Protein AF-A0A6N2EHU9-F1 (afdb_monomer)

pLDDT: mean 79.48, std 19.76, range [42.19, 98.38]

Nearest PDB structures (foldseek):
  3tbn-assembly1_A  TM=8.267E-01  e=4.823E-06  Paramagnetospirillum magneticum AMB-1
  6avj-assembly3_C  TM=7.705E-01  e=1.664E-04  Homo sapiens
  7nuo-assembly1_1  TM=2.759E-01  e=9.369E+00  rhinovirus B14

Solvent-accessible surface area (backbone atoms only — not comparable to full-atom values): 7982 Å² total; per-residue (Å²): 130,84,77,80,74,77,81,75,90,63,60,45,81,44,80,40,67,50,44,77,45,50,28,35,53,63,86,58,36,91,66,61,64,34,52,78,62,62,34,72,94,68,89,49,64,71,43,78,47,79,37,94,51,66,47,69,45,46,32,44,71,74,81,60,33,93,56,61,42,33,53,69,64,47,67,57,78,72,64,80,79,63,89,87,62,81,76,92,76,83,80,81,72,96,77,78,84,75,80,82,79,83,85,81,90,77,82,81,85,83,81,82,76,86,79,133

Sequence (116 aa):
MADPTPPTPGPEPLPLPAGVHQLCSCGRSHQGWFCDGAHLGTGRISYGVRLSEATTVLMCRCGRSRRYPLCDGSHEASARRPWWRPWGFAVLPALLSPARPAGSGHPPPQRQSPGR

Mean predicted aligned error: 14.88 Å

Radius of gyration: 25.75 Å; Cα contacts (8 Å, |Δi|>4): 133; chains: 1; bounding box: 46×64×68 Å

Secondary structure (DSSP, 8-state):
----PPPPSSPEEEEE-SEEEEE-SSS--SSTTB--STTTTTT---EEEEESS-EEEEE-SSS--TTTTB--STTTTTS---TT--S------S------------PPPP-PPPP-

Structure (mmCIF, N/CA/C/O backbone):
data_AF-A0A6N2EHU9-F1
#
_entry.id   AF-A0A6N2EHU9-F1
#
loop_
_atom_site.group_PDB
_atom_site.id
_atom_site.type_symbol
_atom_site.label_atom_id
_atom_site.label_alt_id
_atom_site.label_comp_id
_atom_site.label_asym_id
_atom_site.label_entity_id
_atom_site.label_seq_id
_atom_site.pdbx_PDB_ins_code
_atom_site.Cartn_x
_atom_site.Cartn_y
_atom_site.Cartn_z
_atom_site.occupancy
_atom_site.B_iso_or_equiv
_atom_site.auth_seq_id
_atom_site.auth_comp_id
_atom_site.auth_asym_id
_atom_site.auth_atom_id
_atom_site.pdbx_PDB_model_num
ATOM 1 N N . MET A 1 1 ? -2.569 30.156 -5.700 1.00 51.81 1 MET A N 1
ATOM 2 C CA . MET A 1 1 ? -2.156 28.738 -5.714 1.00 51.81 1 MET A CA 1
ATOM 3 C C . MET A 1 1 ? -1.815 28.401 -4.276 1.00 51.81 1 MET A C 1
ATOM 5 O O . MET A 1 1 ? -0.988 29.107 -3.718 1.00 51.81 1 MET A O 1
ATOM 9 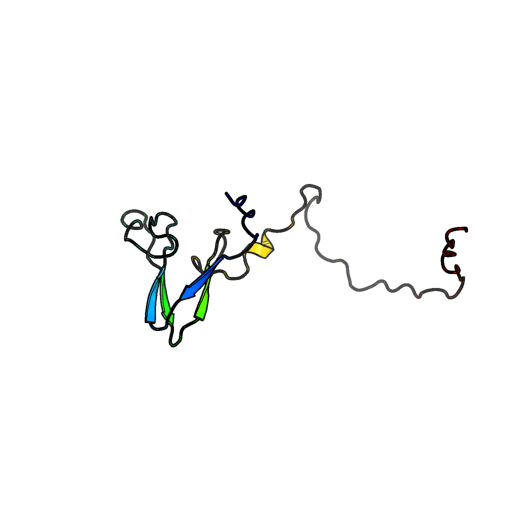N N . ALA A 1 2 ? -2.545 27.489 -3.631 1.00 51.97 2 ALA A N 1
ATOM 10 C CA . ALA A 1 2 ? -2.232 27.118 -2.252 1.00 51.97 2 ALA A CA 1
ATOM 11 C C . ALA A 1 2 ? -0.843 26.469 -2.219 1.00 51.97 2 ALA A C 1
ATOM 13 O O . ALA A 1 2 ? -0.534 25.651 -3.087 1.00 51.97 2 ALA A O 1
ATOM 14 N N . ASP A 1 3 ? -0.016 26.875 -1.261 1.00 57.69 3 ASP A N 1
ATOM 15 C CA . ASP A 1 3 ? 1.285 26.257 -1.018 1.00 57.69 3 ASP A CA 1
ATOM 16 C C . ASP A 1 3 ? 1.076 24.758 -0.721 1.00 57.69 3 ASP A C 1
ATOM 18 O O . ASP A 1 3 ? 0.136 24.418 0.015 1.00 57.69 3 ASP A O 1
ATOM 22 N N . PRO A 1 4 ? 1.857 23.837 -1.318 1.00 76.00 4 PRO A N 1
ATOM 23 C CA . PRO A 1 4 ? 1.689 22.420 -1.049 1.00 76.00 4 PRO A CA 1
ATOM 24 C C . PRO A 1 4 ? 2.009 22.169 0.423 1.00 76.00 4 PRO A C 1
ATOM 26 O O . PRO A 1 4 ? 3.157 22.246 0.852 1.00 76.00 4 PRO A O 1
ATOM 29 N N 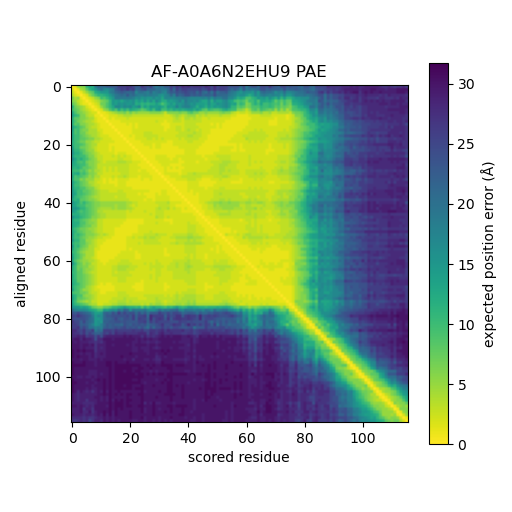. THR A 1 5 ? 0.977 21.847 1.204 1.00 62.47 5 THR A N 1
ATOM 30 C CA . THR A 1 5 ? 1.152 21.433 2.598 1.00 62.47 5 THR A CA 1
ATOM 31 C C . THR A 1 5 ? 2.192 20.308 2.644 1.00 62.47 5 THR A C 1
ATOM 33 O O . THR A 1 5 ? 2.055 19.338 1.888 1.00 62.47 5 THR A O 1
ATOM 36 N N . PRO A 1 6 ? 3.239 20.415 3.485 1.00 71.44 6 PRO A N 1
ATOM 37 C CA . PRO A 1 6 ? 4.269 19.392 3.552 1.00 71.44 6 PRO A CA 1
ATOM 38 C C . PRO A 1 6 ? 3.625 18.042 3.888 1.00 71.44 6 PRO A C 1
ATOM 40 O O . PRO A 1 6 ? 2.716 17.985 4.724 1.00 71.44 6 PRO A O 1
ATOM 43 N N . PRO A 1 7 ? 4.065 16.944 3.253 1.00 69.31 7 PRO A N 1
ATOM 44 C CA . PRO A 1 7 ? 3.445 15.646 3.455 1.00 69.31 7 PRO A CA 1
ATOM 45 C C . PRO A 1 7 ? 3.511 15.250 4.931 1.00 69.31 7 PRO A C 1
ATOM 47 O O . PRO A 1 7 ? 4.594 15.195 5.515 1.00 69.31 7 PRO A O 1
A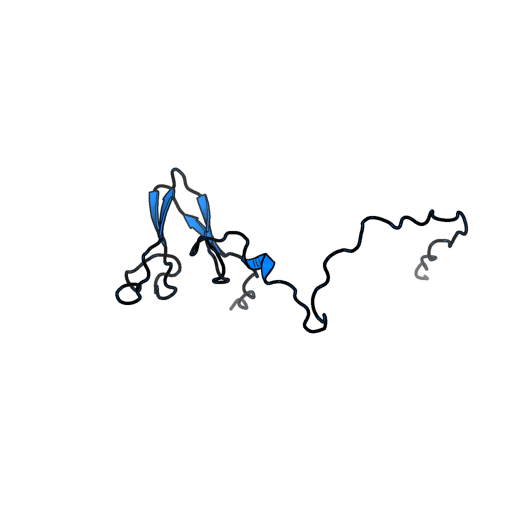TOM 50 N N . THR A 1 8 ? 2.362 14.922 5.525 1.00 70.69 8 THR A N 1
ATOM 51 C CA . THR A 1 8 ? 2.300 14.455 6.913 1.00 70.69 8 THR A CA 1
ATOM 52 C C . THR A 1 8 ? 3.169 13.201 7.084 1.00 70.69 8 THR A C 1
ATOM 54 O O . THR A 1 8 ? 3.043 12.262 6.286 1.00 70.69 8 THR A O 1
ATOM 57 N N . PRO A 1 9 ? 4.057 13.152 8.094 1.00 77.94 9 PRO A N 1
ATOM 58 C CA . PRO A 1 9 ? 4.793 11.941 8.435 1.00 77.94 9 PRO A CA 1
ATOM 59 C C . PRO A 1 9 ? 3.819 10.843 8.875 1.00 77.94 9 PRO A C 1
ATOM 61 O O . PRO A 1 9 ? 3.008 11.071 9.767 1.00 77.94 9 PRO A O 1
ATOM 64 N N . GLY A 1 10 ? 3.905 9.652 8.278 1.00 87.38 10 GLY A N 1
ATOM 65 C CA . GLY A 1 10 ? 3.064 8.516 8.662 1.00 87.38 10 GLY A CA 1
ATOM 66 C C . GLY A 1 10 ? 2.453 7.770 7.474 1.00 87.38 10 GLY A C 1
ATOM 67 O O . GLY A 1 10 ? 2.880 7.962 6.330 1.00 87.38 10 GLY A O 1
ATOM 68 N N . PRO A 1 11 ? 1.501 6.860 7.737 1.00 95.12 11 PRO A N 1
ATOM 69 C CA . PRO A 1 11 ? 0.755 6.183 6.686 1.00 95.12 11 PRO A CA 1
ATOM 70 C C . PRO A 1 11 ? -0.195 7.128 5.943 1.00 95.12 11 PRO A C 1
ATOM 72 O O . PRO A 1 11 ? -0.609 8.151 6.480 1.00 95.12 11 PRO A O 1
ATOM 75 N N . GLU A 1 12 ? -0.568 6.757 4.719 1.00 94.06 12 GLU A N 1
ATOM 76 C CA . GLU A 1 12 ? -1.593 7.474 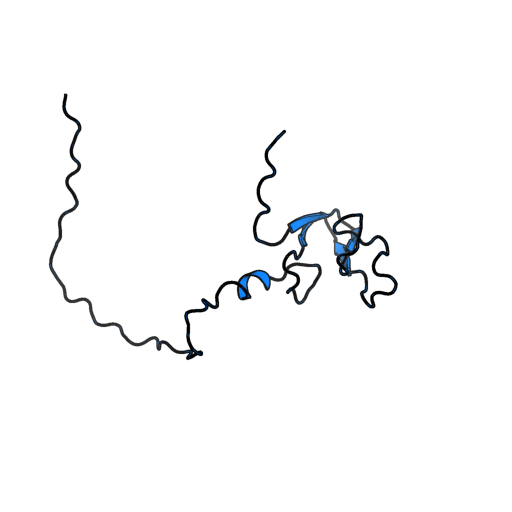3.953 1.00 94.06 12 GLU A CA 1
ATOM 77 C C . GLU A 1 12 ? -2.974 6.855 4.190 1.00 94.06 12 GLU A C 1
ATOM 79 O O . GLU A 1 12 ? -3.130 5.656 3.956 1.00 94.06 12 GLU A O 1
ATOM 84 N N . PRO A 1 13 ? -3.984 7.609 4.642 1.00 95.94 13 PRO A N 1
ATOM 85 C CA . PRO A 1 13 ? -5.351 7.110 4.680 1.00 95.94 13 PRO A CA 1
ATOM 86 C C . PRO A 1 13 ? -5.924 6.996 3.261 1.00 95.94 13 PRO A C 1
ATOM 88 O O . PRO A 1 13 ? -5.937 7.968 2.511 1.00 95.94 13 PRO A O 1
ATOM 91 N N . LEU A 1 14 ? -6.438 5.817 2.911 1.00 96.56 14 LEU A N 1
ATOM 92 C CA . LEU A 1 14 ? -7.108 5.534 1.644 1.00 96.56 14 LEU A CA 1
ATOM 93 C C . LEU A 1 14 ? -8.545 5.055 1.919 1.00 96.56 14 LEU A C 1
ATOM 95 O O . LEU A 1 14 ? -8.732 3.915 2.353 1.00 96.56 14 LEU A O 1
ATOM 99 N N . PRO A 1 15 ? -9.565 5.902 1.695 1.00 98.00 15 PRO A N 1
ATOM 100 C CA . PRO A 1 15 ? -10.966 5.500 1.783 1.00 98.00 15 PRO A CA 1
ATOM 101 C C . PRO A 1 15 ? -11.296 4.502 0.671 1.00 98.00 15 PRO A C 1
ATOM 103 O O . PRO A 1 15 ? -11.015 4.769 -0.498 1.00 98.00 15 PRO A O 1
ATOM 106 N N . LEU A 1 16 ? -11.912 3.373 1.015 1.00 97.94 16 LEU A N 1
ATOM 107 C CA . LEU A 1 16 ? -12.336 2.345 0.069 1.00 97.94 16 LEU A CA 1
ATOM 108 C C . LEU A 1 16 ? -13.790 1.936 0.342 1.00 97.94 16 LEU A C 1
ATOM 110 O O . LEU A 1 16 ? -14.153 1.726 1.500 1.00 97.94 16 LEU A O 1
ATOM 114 N N . PRO A 1 17 ? -14.636 1.786 -0.693 1.00 98.31 17 PRO A N 1
ATOM 115 C CA . PRO A 1 17 ? -15.968 1.215 -0.524 1.00 98.31 17 PRO A CA 1
ATOM 116 C C . PRO A 1 17 ? -15.892 -0.287 -0.205 1.00 98.31 17 PRO A C 1
ATOM 118 O O . PRO A 1 17 ? -14.850 -0.924 -0.386 1.00 98.31 17 PRO A O 1
ATOM 121 N N . ALA A 1 18 ? -17.018 -0.872 0.211 1.00 98.38 18 ALA A N 1
ATOM 122 C CA . ALA A 1 18 ? -17.155 -2.324 0.303 1.00 98.38 18 ALA A CA 1
ATOM 123 C C . ALA A 1 18 ? -16.829 -2.984 -1.048 1.00 98.38 18 ALA A C 1
ATOM 125 O O . ALA A 1 18 ? -17.136 -2.434 -2.107 1.00 98.38 18 ALA A O 1
ATOM 126 N N . GLY A 1 19 ? -16.224 -4.169 -1.019 1.00 98.25 19 GLY A N 1
ATOM 127 C CA . GLY A 1 19 ? -15.864 -4.912 -2.223 1.00 98.25 19 GLY A CA 1
ATOM 128 C C . GLY A 1 19 ? -14.428 -5.420 -2.224 1.00 98.25 19 GLY A C 1
ATOM 129 O O . GLY A 1 19 ? -13.771 -5.511 -1.187 1.00 98.25 19 GLY A O 1
ATOM 130 N N . VAL A 1 20 ? -13.960 -5.811 -3.410 1.00 98.00 20 VAL A N 1
ATOM 131 C CA . VAL A 1 20 ? -12.605 -6.329 -3.629 1.00 98.00 20 VAL A CA 1
ATOM 132 C C . VAL A 1 20 ? -11.775 -5.270 -4.332 1.00 98.00 20 VAL A C 1
ATOM 134 O O . VAL A 1 20 ? -12.126 -4.847 -5.429 1.00 98.00 20 VAL A O 1
ATOM 137 N N . HIS A 1 21 ? -10.646 -4.904 -3.735 1.00 97.69 21 HIS A N 1
ATOM 138 C CA . HIS A 1 21 ? -9.711 -3.930 -4.290 1.00 97.69 21 HIS A CA 1
ATOM 139 C C . HIS A 1 21 ? -8.348 -4.572 -4.508 1.00 97.69 21 HIS A C 1
ATOM 141 O O . HIS A 1 21 ? -7.886 -5.368 -3.689 1.00 97.69 21 HIS A O 1
ATOM 147 N N . GLN A 1 22 ? -7.696 -4.218 -5.613 1.00 97.75 22 GLN A N 1
ATOM 148 C CA . GLN A 1 22 ? -6.325 -4.626 -5.910 1.00 97.75 22 GLN A CA 1
ATOM 149 C C . GLN A 1 22 ? -5.399 -3.443 -5.663 1.00 97.75 22 GLN A C 1
ATOM 151 O O . GLN A 1 22 ? -5.411 -2.466 -6.410 1.00 97.75 22 GLN A O 1
ATOM 156 N N . LEU A 1 23 ? -4.598 -3.534 -4.608 1.00 97.75 23 LEU A N 1
ATOM 157 C CA . LEU A 1 23 ? -3.681 -2.483 -4.200 1.00 97.75 23 LEU A CA 1
ATOM 158 C C . LEU A 1 23 ? -2.279 -2.734 -4.760 1.00 97.75 23 LEU A C 1
ATOM 160 O O . LEU A 1 23 ? -1.811 -3.870 -4.890 1.00 97.75 23 LEU A O 1
ATOM 164 N N . CYS A 1 24 ? -1.607 -1.644 -5.108 1.00 97.00 24 CYS A N 1
ATOM 165 C CA . CYS A 1 24 ? -0.244 -1.638 -5.601 1.00 97.00 24 CYS A CA 1
ATOM 166 C C . CYS A 1 24 ? 0.727 -1.959 -4.461 1.00 97.00 24 CYS A C 1
ATOM 168 O O . CYS A 1 24 ? 0.810 -1.240 -3.469 1.00 97.00 24 CYS A O 1
ATOM 170 N N . SER A 1 25 ? 1.502 -3.024 -4.641 1.00 95.62 25 SER A N 1
ATOM 171 C CA . SER A 1 25 ? 2.595 -3.442 -3.753 1.00 95.62 25 SER A CA 1
ATOM 172 C C . SER A 1 25 ? 3.978 -3.295 -4.415 1.00 95.62 25 SER A C 1
ATOM 174 O O . SER A 1 25 ? 5.002 -3.651 -3.830 1.00 95.62 25 SER A O 1
ATOM 176 N N . CYS A 1 26 ? 4.034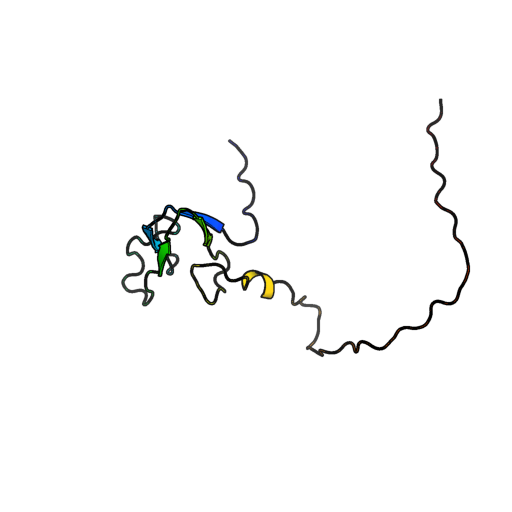 -2.826 -5.665 1.00 94.94 26 CYS A N 1
ATOM 177 C CA . CYS A 1 26 ? 5.281 -2.737 -6.422 1.00 94.94 26 CYS A CA 1
ATOM 178 C C . CYS A 1 26 ? 5.878 -1.329 -6.469 1.00 94.94 26 CYS A C 1
ATOM 180 O O . CYS A 1 26 ? 7.047 -1.193 -6.829 1.00 94.94 26 CYS A O 1
ATOM 182 N N . GLY A 1 27 ? 5.094 -0.304 -6.118 1.00 92.06 27 GLY A N 1
ATOM 183 C CA . GLY A 1 27 ? 5.501 1.102 -6.172 1.00 92.06 27 GLY A CA 1
ATOM 184 C C . GLY A 1 27 ? 5.641 1.673 -7.588 1.00 92.06 27 GLY A C 1
ATOM 185 O O . GLY A 1 27 ? 6.222 2.739 -7.741 1.00 92.06 27 GLY A O 1
ATOM 186 N N . ARG A 1 28 ? 5.153 0.969 -8.621 1.00 94.94 28 ARG A N 1
ATOM 187 C CA . ARG A 1 28 ? 5.262 1.377 -10.038 1.00 94.94 28 ARG A CA 1
ATOM 188 C C . ARG A 1 28 ? 3.932 1.757 -10.690 1.00 94.94 28 ARG A C 1
ATOM 190 O O . ARG A 1 28 ? 3.913 2.036 -11.879 1.00 94.94 28 ARG A O 1
ATOM 197 N N . SER A 1 29 ? 2.837 1.723 -9.935 1.00 96.38 29 SER A N 1
ATOM 198 C CA . SER A 1 29 ? 1.515 2.062 -10.462 1.00 96.38 29 SER A CA 1
ATOM 199 C C . SER A 1 29 ? 1.415 3.544 -10.814 1.00 96.38 29 SER A C 1
ATOM 201 O O . SER A 1 29 ? 1.868 4.404 -10.057 1.00 96.38 29 SER A O 1
ATOM 203 N N . HIS A 1 30 ? 0.765 3.830 -11.937 1.00 96.19 30 HIS A N 1
ATOM 204 C CA . HIS A 1 30 ? 0.424 5.172 -12.400 1.00 96.19 30 HIS A CA 1
ATOM 205 C C . HIS A 1 30 ? -0.943 5.652 -11.889 1.00 96.19 30 HIS A C 1
ATOM 207 O O . HIS A 1 30 ? -1.290 6.816 -12.070 1.00 96.19 30 HIS A O 1
ATOM 213 N N . GLN A 1 31 ? -1.701 4.792 -11.205 1.00 95.38 31 GLN A N 1
ATOM 214 C CA . GLN A 1 31 ? -2.992 5.116 -10.578 1.00 95.38 31 GLN A CA 1
ATOM 215 C C . GLN A 1 31 ? -2.896 5.142 -9.042 1.00 95.38 31 GLN A C 1
ATOM 217 O O . GLN A 1 31 ? -3.804 4.727 -8.316 1.00 95.38 31 GLN A O 1
ATOM 222 N N . GLY A 1 32 ? -1.752 5.605 -8.532 1.00 93.44 32 GLY A N 1
ATOM 223 C CA . GLY A 1 32 ? -1.487 5.725 -7.102 1.00 93.44 32 GLY A CA 1
ATOM 224 C C . GLY A 1 32 ? -1.466 4.366 -6.398 1.00 93.44 32 GLY A C 1
ATOM 225 O O . GLY A 1 32 ? -0.672 3.484 -6.727 1.00 93.44 32 GLY A O 1
ATOM 226 N N . TRP A 1 33 ? -2.337 4.195 -5.404 1.00 96.12 33 TRP A N 1
ATOM 227 C CA . TRP A 1 33 ? -2.370 2.998 -4.558 1.00 96.12 33 TRP A CA 1
ATOM 228 C C . TRP A 1 33 ? -3.038 1.777 -5.190 1.00 96.12 33 TRP A C 1
ATOM 230 O O . TRP A 1 33 ? -2.991 0.703 -4.593 1.00 96.12 33 TRP A O 1
ATOM 240 N N . PHE A 1 34 ? -3.627 1.892 -6.379 1.00 97.69 34 PHE A N 1
ATOM 241 C CA . PHE A 1 34 ? -4.322 0.789 -7.045 1.00 97.69 34 PHE A CA 1
ATOM 242 C C . PHE A 1 34 ? -3.415 0.057 -8.036 1.00 97.69 34 PHE A C 1
ATOM 244 O O . PHE A 1 34 ? -2.515 0.643 -8.628 1.00 97.69 34 PHE A O 1
ATOM 251 N N . CYS A 1 35 ? -3.617 -1.243 -8.235 1.00 97.62 35 CYS A N 1
ATOM 252 C CA . CYS A 1 35 ? -2.817 -2.042 -9.163 1.00 97.62 35 CYS A CA 1
ATOM 253 C C . CYS A 1 35 ? -3.298 -1.890 -10.612 1.00 97.62 35 CYS A C 1
ATOM 255 O O . CYS A 1 35 ? -4.427 -2.249 -10.924 1.00 97.62 35 CYS A O 1
ATOM 257 N N . ASP A 1 36 ? -2.432 -1.401 -11.499 1.00 97.62 36 ASP A N 1
ATOM 258 C CA . ASP A 1 36 ? -2.664 -1.219 -12.947 1.00 97.62 36 ASP A CA 1
ATOM 259 C C . ASP A 1 36 ? -1.926 -2.248 -1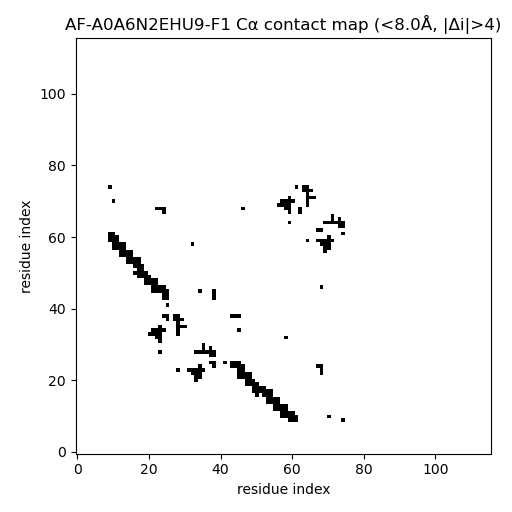3.821 1.00 97.62 36 ASP A C 1
ATOM 261 O O . ASP A 1 36 ? -1.929 -2.158 -15.043 1.00 97.62 36 ASP A O 1
ATOM 265 N N . GLY A 1 37 ? -1.261 -3.225 -13.200 1.00 96.56 37 GLY A N 1
ATOM 266 C CA . GLY A 1 37 ? -0.446 -4.214 -13.907 1.00 96.56 37 GLY A CA 1
ATOM 267 C C . GLY A 1 37 ? 1.030 -3.837 -14.056 1.00 96.56 37 GLY A C 1
ATOM 268 O O . GLY A 1 37 ? 1.815 -4.686 -14.471 1.00 96.56 37 GLY A O 1
ATOM 269 N N . ALA A 1 38 ? 1.475 -2.657 -13.605 1.00 97.06 38 ALA A N 1
ATOM 270 C CA . ALA A 1 38 ? 2.891 -2.257 -13.655 1.00 97.06 38 ALA A CA 1
ATOM 271 C C . ALA A 1 38 ? 3.851 -3.165 -12.844 1.00 97.06 38 ALA A C 1
ATOM 273 O O . ALA A 1 38 ? 5.072 -2.997 -12.872 1.00 97.06 38 ALA A O 1
ATOM 274 N N . HIS A 1 39 ? 3.320 -4.131 -12.086 1.00 95.94 39 HIS A N 1
ATOM 275 C CA . HIS A 1 39 ? 4.098 -5.139 -11.366 1.00 95.94 39 HIS A CA 1
ATOM 276 C C . HIS A 1 39 ? 4.593 -6.297 -12.255 1.00 95.94 39 HIS A C 1
ATOM 278 O O . HIS A 1 39 ? 5.488 -7.034 -11.827 1.00 95.94 39 HIS A O 1
ATOM 284 N N . LEU A 1 40 ? 4.054 -6.473 -13.467 1.00 96.38 40 LEU A N 1
ATOM 285 C CA . LEU A 1 40 ? 4.462 -7.544 -14.380 1.00 96.38 40 LEU A CA 1
ATOM 286 C C . LEU A 1 40 ? 5.969 -7.463 -14.684 1.00 96.38 40 LEU A C 1
ATOM 288 O O . LEU A 1 40 ? 6.519 -6.392 -14.925 1.00 96.38 40 LEU A O 1
ATOM 292 N N . GLY A 1 41 ? 6.660 -8.604 -14.600 1.00 94.62 41 GLY A N 1
ATOM 293 C CA . GLY A 1 41 ? 8.116 -8.691 -14.783 1.00 94.62 41 GLY A CA 1
ATOM 294 C C . GLY A 1 41 ? 8.964 -8.238 -13.584 1.00 94.62 41 GLY A C 1
ATOM 295 O O . GLY A 1 41 ? 10.186 -8.319 -13.645 1.00 94.62 41 GLY A O 1
ATOM 296 N N . THR A 1 42 ? 8.357 -7.792 -12.476 1.00 93.3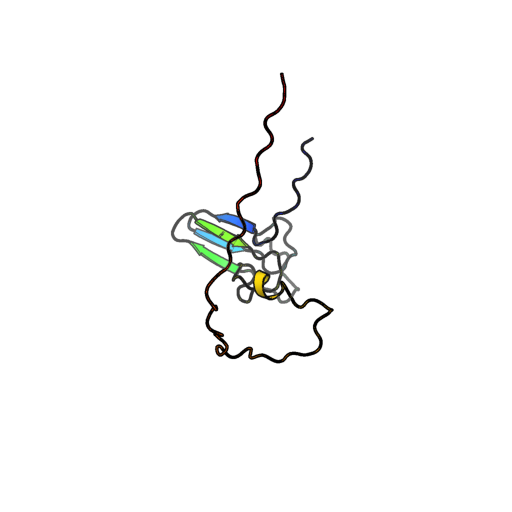8 42 THR A N 1
ATOM 297 C CA . THR A 1 42 ? 9.099 -7.312 -11.287 1.00 93.38 42 THR A CA 1
ATOM 298 C C . THR A 1 42 ? 9.255 -8.342 -10.170 1.00 93.38 42 THR A C 1
ATOM 300 O O . THR A 1 42 ? 9.891 -8.051 -9.159 1.00 93.38 42 THR A O 1
ATOM 303 N N . GLY A 1 43 ? 8.632 -9.517 -10.310 1.00 94.31 43 GLY A N 1
ATOM 304 C CA . GLY A 1 43 ? 8.562 -10.535 -9.255 1.00 94.31 43 GLY A CA 1
ATOM 305 C C . GLY A 1 43 ? 7.662 -10.160 -8.068 1.00 94.31 43 GLY A C 1
ATOM 306 O O . GLY A 1 43 ? 7.602 -10.902 -7.093 1.00 94.31 43 GLY A O 1
ATOM 307 N N . ARG A 1 44 ? 6.959 -9.019 -8.127 1.00 93.81 44 ARG A N 1
ATOM 308 C CA . ARG A 1 44 ? 5.978 -8.589 -7.119 1.00 93.81 44 ARG A CA 1
ATOM 309 C C . ARG A 1 44 ? 4.555 -8.887 -7.585 1.00 93.81 44 ARG A C 1
ATOM 311 O O . ARG A 1 44 ? 4.281 -8.839 -8.778 1.00 93.81 44 ARG A O 1
ATOM 318 N N . ILE A 1 45 ? 3.656 -9.141 -6.636 1.00 94.38 45 ILE A N 1
ATOM 319 C CA . ILE A 1 45 ? 2.239 -9.472 -6.872 1.00 94.38 45 ILE A CA 1
ATOM 320 C C . ILE A 1 45 ? 1.323 -8.386 -6.316 1.00 94.38 45 ILE A C 1
ATOM 322 O O . ILE A 1 45 ? 1.654 -7.789 -5.294 1.00 94.38 45 ILE A O 1
ATOM 326 N N . SER A 1 46 ? 0.166 -8.138 -6.931 1.00 95.25 46 SER A N 1
ATOM 327 C CA . SER A 1 46 ? -0.832 -7.215 -6.372 1.00 95.25 46 SER A CA 1
ATOM 328 C C . SER A 1 46 ? -1.333 -7.671 -4.996 1.00 95.25 46 SER A C 1
ATOM 330 O O . SER A 1 46 ? -1.337 -8.861 -4.678 1.00 95.25 46 SER A O 1
ATOM 332 N N . TYR A 1 47 ? -1.759 -6.717 -4.165 1.00 96.69 47 TYR A N 1
ATOM 333 C CA . TYR A 1 47 ? -2.333 -7.008 -2.853 1.00 96.69 47 TYR A CA 1
ATOM 334 C C . TYR A 1 47 ? -3.859 -6.924 -2.912 1.00 96.69 47 TYR A C 1
ATOM 336 O O . TYR A 1 47 ? -4.424 -5.834 -3.006 1.00 96.69 47 TYR A O 1
ATOM 344 N N . GLY A 1 48 ? -4.531 -8.074 -2.861 1.00 97.19 48 GLY A N 1
ATOM 345 C CA . GLY A 1 48 ? -5.989 -8.143 -2.832 1.00 97.19 48 GLY A CA 1
ATOM 346 C C . GLY A 1 48 ? -6.540 -7.906 -1.428 1.00 97.19 48 GLY A C 1
ATOM 347 O O . GLY A 1 48 ? -6.214 -8.649 -0.505 1.00 97.19 48 GLY A O 1
ATOM 348 N N . VAL A 1 49 ? -7.417 -6.915 -1.272 1.00 96.69 49 VAL A N 1
ATOM 349 C CA . VAL A 1 49 ? -8.184 -6.692 -0.038 1.00 96.69 49 VAL A CA 1
ATOM 350 C C . VAL A 1 49 ? -9.673 -6.868 -0.316 1.00 96.69 49 VAL A C 1
ATOM 352 O O . VAL A 1 49 ? -10.180 -6.399 -1.333 1.00 96.69 49 VAL A O 1
ATOM 355 N N . ARG A 1 50 ? -10.379 -7.563 0.581 1.00 98.06 50 ARG A N 1
ATOM 356 C CA . ARG A 1 50 ? -11.837 -7.717 0.548 1.00 98.06 50 ARG A CA 1
ATOM 357 C C . ARG A 1 50 ? -12.427 -7.045 1.780 1.00 98.06 50 ARG A C 1
ATOM 359 O O . ARG A 1 50 ? -12.076 -7.411 2.897 1.00 98.06 50 ARG A O 1
ATOM 366 N N . LEU A 1 51 ? -13.311 -6.083 1.560 1.00 97.88 51 LEU A N 1
ATOM 367 C CA . LEU A 1 51 ? -13.958 -5.284 2.594 1.00 97.88 51 LEU A CA 1
ATOM 368 C C . LEU A 1 51 ? -15.462 -5.562 2.578 1.00 97.88 51 LEU A C 1
ATOM 370 O O . LEU A 1 51 ? -16.083 -5.509 1.516 1.00 97.88 51 LEU A O 1
ATOM 374 N N . SER A 1 52 ? -16.043 -5.860 3.739 1.00 97.88 52 SER A N 1
ATOM 375 C CA . SER A 1 52 ? -17.493 -6.078 3.876 1.00 97.88 52 SER A CA 1
ATOM 376 C C . SER A 1 52 ? -18.286 -4.769 3.885 1.00 97.88 52 SER A C 1
ATOM 378 O O . SER A 1 52 ? -19.465 -4.761 3.552 1.00 97.88 52 SER A O 1
ATOM 380 N N . GLU A 1 53 ? -17.632 -3.665 4.238 1.00 98.19 53 GLU A N 1
ATOM 381 C CA . GLU A 1 53 ? -18.206 -2.325 4.328 1.00 98.19 53 GLU A CA 1
ATOM 382 C C . GLU A 1 53 ? -17.184 -1.274 3.878 1.00 98.19 53 GLU A C 1
ATOM 384 O O . GLU A 1 53 ? -15.998 -1.575 3.710 1.00 98.19 53 GLU A O 1
ATOM 389 N N . ALA A 1 54 ? -17.642 -0.042 3.655 1.00 98.38 54 ALA A N 1
ATOM 390 C CA . ALA A 1 54 ? -16.750 1.059 3.323 1.00 98.38 54 ALA A CA 1
ATOM 391 C C . ALA A 1 54 ? -15.889 1.428 4.538 1.00 98.38 54 ALA A C 1
ATOM 393 O O . ALA A 1 54 ? -16.406 1.661 5.627 1.00 98.38 54 ALA A O 1
ATOM 394 N N . THR A 1 55 ? -14.574 1.495 4.356 1.00 98.25 55 THR A N 1
ATOM 395 C CA . THR A 1 55 ? -13.639 1.821 5.434 1.00 98.25 55 THR A CA 1
ATOM 396 C C . THR A 1 55 ? -12.382 2.491 4.893 1.00 98.25 55 THR A C 1
ATOM 398 O O . THR A 1 55 ? -12.103 2.460 3.695 1.00 98.25 55 THR A O 1
ATOM 401 N N . THR A 1 56 ? -11.606 3.104 5.779 1.00 98.06 56 THR A N 1
ATOM 402 C CA . THR A 1 56 ? -10.324 3.723 5.437 1.00 98.06 56 THR A CA 1
ATOM 403 C C . THR A 1 56 ? -9.194 2.773 5.793 1.00 98.06 56 THR A C 1
ATOM 405 O O . THR A 1 56 ? -8.989 2.447 6.963 1.00 98.06 56 THR A O 1
ATOM 408 N N . VAL A 1 57 ? -8.423 2.356 4.791 1.00 97.38 57 VAL A N 1
ATOM 409 C CA . VAL A 1 57 ? -7.204 1.570 5.001 1.00 97.38 57 VAL A CA 1
ATOM 410 C C . VAL A 1 57 ? -5.996 2.493 5.113 1.00 97.38 57 VAL A C 1
ATOM 412 O O . VAL A 1 57 ? -5.946 3.555 4.499 1.00 97.38 57 VAL A O 1
ATOM 415 N N . LEU A 1 58 ? -5.004 2.100 5.908 1.00 97.38 58 LEU A N 1
ATOM 416 C CA . LEU A 1 58 ? -3.771 2.866 6.074 1.00 97.38 58 LEU A CA 1
ATOM 417 C C . LEU A 1 58 ? -2.679 2.291 5.172 1.00 97.38 58 LEU A C 1
ATOM 419 O O . LEU A 1 58 ? -2.214 1.174 5.400 1.00 97.38 58 LEU A O 1
ATOM 423 N N . MET A 1 59 ? -2.240 3.060 4.181 1.00 96.94 59 MET A N 1
ATOM 424 C CA . MET A 1 59 ? -1.198 2.686 3.228 1.00 96.94 59 MET A CA 1
ATOM 425 C C . MET A 1 59 ? 0.196 2.992 3.773 1.00 96.94 59 MET A C 1
ATOM 427 O O . MET A 1 59 ? 0.454 4.026 4.396 1.00 96.94 59 MET A O 1
ATOM 431 N N . CYS A 1 60 ? 1.131 2.076 3.545 1.00 95.50 60 CYS A N 1
ATOM 432 C CA . CYS A 1 60 ? 2.507 2.208 3.986 1.00 95.50 60 CYS A CA 1
ATOM 433 C C . CYS A 1 60 ? 3.299 3.129 3.051 1.00 95.50 60 CYS A C 1
ATOM 435 O O . CYS A 1 60 ? 3.641 2.752 1.933 1.00 95.50 60 CYS A O 1
ATOM 437 N N . ARG A 1 61 ? 3.708 4.293 3.562 1.00 92.88 61 ARG A N 1
ATOM 438 C CA . ARG A 1 61 ? 4.634 5.199 2.860 1.00 92.88 61 ARG A CA 1
ATOM 439 C C . ARG A 1 61 ? 6.110 4.960 3.188 1.00 92.88 61 ARG A C 1
ATOM 441 O O . ARG A 1 61 ? 6.982 5.445 2.481 1.00 92.88 61 ARG A O 1
ATOM 448 N N . CYS A 1 62 ? 6.413 4.213 4.253 1.00 91.94 62 CYS A N 1
ATOM 449 C CA . CYS A 1 62 ? 7.794 4.032 4.724 1.00 91.94 62 CYS A CA 1
ATOM 450 C C . CYS A 1 62 ? 8.541 2.840 4.101 1.00 91.94 62 CYS A C 1
ATOM 452 O O . CYS A 1 62 ? 9.743 2.718 4.306 1.00 91.94 62 CYS A O 1
ATOM 454 N N . GLY A 1 63 ? 7.842 1.925 3.418 1.00 90.25 63 GLY A N 1
ATOM 455 C CA . GLY A 1 63 ? 8.438 0.732 2.796 1.00 90.25 63 GLY A CA 1
ATOM 456 C C . GLY A 1 63 ? 8.899 -0.375 3.757 1.00 90.25 63 GLY A C 1
ATOM 457 O O . GLY A 1 63 ? 9.428 -1.382 3.306 1.00 90.25 63 GLY A O 1
ATOM 458 N N . ARG A 1 64 ? 8.698 -0.221 5.073 1.00 92.19 64 ARG A N 1
ATOM 459 C CA . ARG A 1 64 ? 9.181 -1.165 6.105 1.00 92.19 64 ARG A CA 1
ATOM 460 C C . ARG A 1 64 ? 8.113 -2.099 6.666 1.00 92.19 64 ARG A C 1
ATOM 462 O O . ARG A 1 64 ? 8.394 -2.849 7.596 1.00 92.19 64 ARG A O 1
ATOM 469 N N . SER A 1 65 ? 6.879 -2.002 6.179 1.00 94.19 65 SER A N 1
ATOM 470 C CA . SER A 1 65 ? 5.797 -2.811 6.728 1.00 94.19 65 SER A CA 1
ATOM 471 C C . SER A 1 65 ? 5.972 -4.285 6.389 1.00 94.19 65 SER A C 1
ATOM 473 O O . SER A 1 65 ? 6.264 -4.634 5.248 1.00 94.19 65 SER A O 1
ATOM 475 N N . ARG A 1 66 ? 5.699 -5.157 7.359 1.00 94.56 66 ARG A N 1
ATOM 476 C CA . ARG A 1 66 ? 5.603 -6.606 7.142 1.00 94.56 66 ARG A CA 1
ATOM 477 C C . ARG A 1 66 ? 4.307 -7.001 6.435 1.00 94.56 66 ARG A C 1
ATOM 479 O O . ARG A 1 66 ? 4.190 -8.124 5.962 1.00 94.56 66 ARG A O 1
ATOM 486 N N . ARG A 1 67 ? 3.340 -6.080 6.356 1.00 94.50 67 ARG A N 1
ATOM 487 C CA . ARG A 1 67 ? 2.058 -6.238 5.654 1.00 94.50 67 ARG A CA 1
ATOM 488 C C . ARG A 1 67 ? 1.965 -5.328 4.429 1.00 94.50 67 ARG A C 1
ATOM 490 O O . ARG A 1 67 ? 0.867 -4.931 4.046 1.00 94.50 67 ARG A O 1
ATOM 497 N N . TYR A 1 68 ? 3.110 -4.966 3.846 1.00 93.88 68 TYR A N 1
ATOM 498 C CA . TYR A 1 68 ? 3.165 -4.084 2.684 1.00 93.88 68 TYR A CA 1
ATOM 499 C C . TYR A 1 68 ? 2.207 -4.582 1.582 1.00 93.88 68 TYR A C 1
ATOM 501 O O . TYR A 1 68 ? 2.224 -5.775 1.272 1.00 93.88 68 TYR A O 1
ATOM 509 N N . PRO A 1 69 ? 1.358 -3.710 1.006 1.00 96.06 69 PRO A N 1
ATOM 510 C CA . PRO A 1 69 ? 1.399 -2.245 1.029 1.00 96.06 69 PRO A CA 1
ATOM 511 C C . PRO A 1 69 ? 0.646 -1.570 2.186 1.00 96.06 69 PRO A C 1
ATOM 513 O O . PRO A 1 69 ? 0.624 -0.344 2.250 1.00 96.06 69 PRO A O 1
ATOM 516 N N . LEU A 1 70 ? 0.051 -2.322 3.112 1.00 97.31 70 LEU A N 1
ATOM 517 C CA . LEU A 1 70 ? -0.649 -1.759 4.269 1.00 97.31 70 LEU A CA 1
ATOM 518 C C . LEU A 1 70 ? 0.330 -1.342 5.369 1.00 97.31 70 LEU A C 1
ATOM 520 O O . LEU A 1 70 ? 1.423 -1.884 5.489 1.00 97.31 70 LEU A O 1
ATOM 524 N N . CYS A 1 71 ? -0.057 -0.374 6.194 1.00 96.69 71 CYS A N 1
ATOM 525 C CA . CYS A 1 71 ? 0.699 0.031 7.370 1.00 96.69 71 CYS A CA 1
ATOM 526 C C . CYS A 1 71 ? 0.490 -0.953 8.534 1.00 96.69 71 CYS A C 1
ATOM 528 O O . CYS A 1 71 ? -0.609 -1.448 8.785 1.00 96.69 71 CYS A O 1
ATOM 530 N N . ASP A 1 72 ? 1.551 -1.222 9.289 1.00 95.69 72 ASP A N 1
ATOM 531 C CA . ASP A 1 72 ? 1.551 -2.066 10.492 1.00 95.69 72 ASP A CA 1
ATOM 532 C C . ASP A 1 72 ? 2.272 -1.410 11.679 1.00 95.69 72 ASP A C 1
ATOM 534 O O . ASP A 1 72 ? 2.658 -2.096 12.617 1.00 95.69 72 ASP A O 1
ATOM 538 N N . GLY A 1 73 ? 2.502 -0.096 11.624 1.00 93.38 73 GLY A N 1
ATOM 539 C CA . GLY A 1 73 ? 3.236 0.625 12.669 1.00 93.38 73 GLY A CA 1
ATOM 540 C C . GLY A 1 73 ? 4.763 0.500 12.586 1.00 93.38 73 GLY A C 1
ATOM 541 O O . GLY A 1 73 ? 5.463 1.255 13.253 1.00 93.38 73 GLY A O 1
ATOM 542 N N . SER A 1 74 ? 5.324 -0.327 11.688 1.00 93.06 74 SER A N 1
ATOM 543 C CA . SER A 1 74 ? 6.790 -0.468 11.524 1.00 93.06 74 SER A CA 1
ATOM 544 C C . SER A 1 74 ? 7.505 0.846 11.165 1.00 93.06 74 SER A C 1
ATOM 546 O O . SER A 1 74 ? 8.733 0.943 11.220 1.00 93.06 74 SER A O 1
ATOM 548 N N . HIS A 1 75 ? 6.754 1.884 10.789 1.00 89.81 75 HIS A N 1
ATOM 549 C CA . HIS A 1 75 ? 7.309 3.203 10.545 1.00 89.81 75 HIS A CA 1
ATOM 550 C C . HIS A 1 75 ? 7.847 3.876 11.823 1.00 89.81 75 HIS A C 1
ATOM 552 O O . HIS A 1 75 ? 8.815 4.625 11.714 1.00 89.81 75 HIS A O 1
ATOM 558 N N . GLU A 1 76 ? 7.304 3.567 13.001 1.00 88.50 76 GLU A N 1
ATOM 559 C CA . GLU A 1 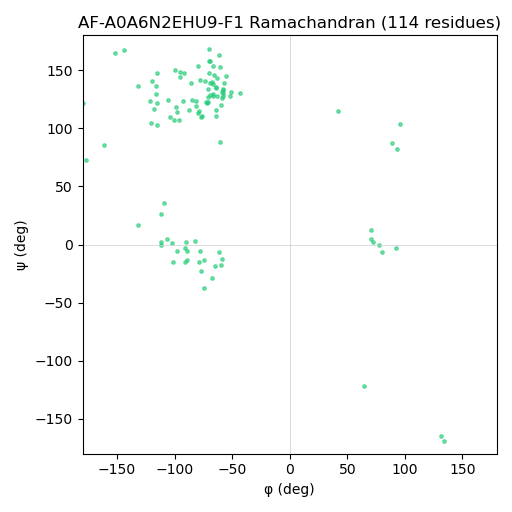76 ? 7.720 4.144 14.286 1.00 88.50 76 GLU A CA 1
ATOM 560 C C . GLU A 1 76 ? 9.060 3.583 14.773 1.00 88.50 76 GLU A C 1
ATOM 562 O O . GLU A 1 76 ? 9.903 4.324 15.270 1.00 88.50 76 GLU A O 1
ATOM 567 N N . ALA A 1 77 ? 9.310 2.289 14.553 1.00 75.94 77 ALA A N 1
ATOM 568 C CA . ALA A 1 77 ? 10.510 1.600 15.041 1.00 75.94 77 ALA A CA 1
ATOM 569 C C . ALA A 1 77 ? 11.822 2.109 14.419 1.00 75.94 77 ALA A C 1
ATOM 571 O O . ALA A 1 77 ? 12.904 1.878 14.949 1.00 75.94 77 ALA A O 1
ATOM 572 N N . SER A 1 78 ? 11.749 2.805 13.282 1.00 59.84 78 SER A N 1
ATOM 573 C CA . SER A 1 78 ? 12.930 3.438 12.680 1.00 59.84 78 SER A CA 1
ATOM 574 C C . SER A 1 78 ? 13.152 4.873 13.140 1.00 59.84 78 SER A C 1
ATOM 576 O O . SER A 1 78 ? 14.148 5.488 12.760 1.00 59.84 78 SER A O 1
ATOM 578 N N . ALA A 1 79 ? 12.258 5.419 13.963 1.00 61.91 79 ALA A N 1
ATOM 579 C CA . ALA A 1 79 ? 12.562 6.617 14.711 1.00 61.91 79 ALA A CA 1
ATOM 580 C C . ALA A 1 79 ? 13.432 6.219 15.915 1.00 61.91 79 ALA A C 1
ATOM 582 O O . ALA A 1 79 ? 12.966 5.579 16.850 1.00 61.91 79 ALA A O 1
ATOM 583 N N . ARG A 1 80 ? 14.679 6.708 15.908 1.00 55.56 80 ARG A N 1
ATOM 584 C CA . ARG A 1 80 ? 15.631 6.801 17.037 1.00 55.56 80 ARG A CA 1
ATOM 585 C C . ARG A 1 80 ? 16.608 5.629 17.214 1.00 55.56 80 ARG A C 1
ATOM 587 O O . ARG A 1 80 ? 16.553 4.868 18.174 1.00 55.56 80 ARG A O 1
ATOM 594 N N . ARG A 1 81 ? 17.693 5.675 16.437 1.00 55.72 81 ARG A N 1
ATOM 595 C CA . ARG A 1 81 ? 19.031 5.591 17.049 1.00 55.72 81 ARG A CA 1
ATOM 596 C C . ARG A 1 81 ? 19.747 6.915 16.793 1.00 55.72 81 ARG A C 1
ATOM 598 O O . ARG A 1 81 ? 20.169 7.147 15.665 1.00 55.72 81 ARG A O 1
ATOM 605 N N . PRO A 1 82 ? 19.844 7.810 17.790 1.00 60.88 82 PRO A N 1
ATOM 606 C CA . PRO A 1 82 ? 20.722 8.961 17.676 1.00 60.88 82 PRO A CA 1
ATOM 607 C C . PRO A 1 82 ? 22.149 8.465 17.445 1.00 60.88 82 PRO A C 1
ATOM 609 O O . PRO A 1 82 ? 22.620 7.572 18.154 1.00 60.88 82 PRO A O 1
ATOM 612 N N . TRP A 1 83 ? 22.818 9.040 16.451 1.00 54.34 83 TRP A N 1
ATOM 613 C CA . TRP A 1 83 ? 24.184 8.700 16.046 1.00 54.34 83 TRP A CA 1
ATOM 614 C C . TRP A 1 83 ? 25.214 8.896 17.174 1.00 54.34 83 TRP A C 1
ATOM 616 O O . TRP A 1 83 ? 26.282 8.298 17.137 1.00 54.34 83 TRP A O 1
ATOM 626 N N . TRP A 1 84 ? 24.873 9.663 18.215 1.00 60.84 84 TRP A N 1
ATOM 627 C CA . TRP A 1 84 ? 25.706 9.888 19.397 1.00 60.84 84 TRP A CA 1
ATOM 628 C C . TRP A 1 84 ? 25.626 8.785 20.475 1.00 60.84 84 TRP A C 1
ATOM 630 O O . TRP A 1 84 ? 26.214 8.953 21.540 1.00 60.84 84 TRP A O 1
ATOM 640 N N . ARG A 1 85 ? 24.880 7.679 20.282 1.00 58.16 85 ARG A N 1
ATOM 641 C CA . ARG A 1 85 ? 24.816 6.571 21.266 1.00 58.16 85 ARG A CA 1
ATOM 642 C C . ARG A 1 85 ? 25.794 5.443 20.893 1.00 58.16 85 ARG A C 1
ATOM 644 O O . ARG A 1 85 ? 25.482 4.679 19.973 1.00 58.16 85 ARG A O 1
ATOM 651 N N . PRO A 1 86 ? 26.920 5.269 21.608 1.00 53.00 86 PRO A N 1
ATOM 652 C CA . PRO A 1 86 ? 27.791 4.123 21.397 1.00 53.00 86 PRO A CA 1
ATOM 653 C C . PRO A 1 86 ? 27.111 2.872 21.978 1.00 53.00 86 PRO A C 1
ATOM 655 O O . PRO A 1 86 ? 26.712 2.876 23.132 1.00 53.00 86 PRO A O 1
ATOM 658 N N . TRP A 1 87 ? 26.904 1.859 21.131 1.00 52.59 87 TRP A N 1
ATOM 659 C CA . TRP A 1 87 ? 26.761 0.419 21.418 1.00 52.59 87 TRP A CA 1
ATOM 660 C C . TRP A 1 87 ? 25.920 -0.000 22.645 1.00 52.59 87 TRP A C 1
ATOM 662 O O . TRP A 1 87 ? 26.232 0.265 23.796 1.00 52.59 87 TRP A O 1
ATOM 672 N N . GLY A 1 88 ? 24.804 -0.681 22.369 1.00 59.62 88 GLY A N 1
ATOM 673 C CA . GLY A 1 88 ? 23.738 -0.940 23.330 1.00 59.62 88 GLY A CA 1
ATOM 674 C C . GLY A 1 88 ? 24.158 -1.692 24.591 1.00 59.62 88 GLY A C 1
ATOM 675 O O . GLY A 1 88 ? 24.626 -2.819 24.516 1.00 59.62 88 GLY A O 1
ATOM 676 N N . PHE A 1 89 ? 23.804 -1.115 25.735 1.00 52.38 89 PHE A N 1
ATOM 677 C CA . PHE A 1 89 ? 23.346 -1.886 26.878 1.00 52.38 89 PHE A CA 1
ATOM 678 C C . PHE A 1 89 ? 21.908 -1.477 27.178 1.00 52.38 89 PHE A C 1
ATOM 680 O O . PHE A 1 89 ? 21.585 -0.313 27.427 1.00 52.38 89 PHE A O 1
ATOM 687 N N . ALA A 1 90 ? 21.030 -2.463 27.038 1.00 62.72 90 ALA A N 1
ATOM 688 C CA . ALA A 1 90 ? 19.766 -2.496 27.738 1.00 62.72 90 ALA A CA 1
ATOM 689 C C . ALA A 1 90 ? 20.039 -2.539 29.252 1.00 62.72 90 ALA A C 1
ATOM 691 O O . ALA A 1 90 ? 21.124 -2.931 29.672 1.00 62.72 90 ALA A O 1
ATOM 692 N N . VAL A 1 91 ? 19.002 -2.227 30.030 1.00 47.06 91 VAL A N 1
ATOM 693 C CA . VAL A 1 91 ? 18.931 -2.272 31.500 1.00 47.06 91 VAL A CA 1
ATOM 694 C C . VAL A 1 91 ? 19.365 -0.969 32.185 1.00 47.06 91 VAL A C 1
ATOM 696 O O . VAL A 1 91 ? 20.489 -0.815 32.646 1.00 47.06 91 VAL A O 1
ATOM 699 N N . LEU A 1 92 ? 18.413 -0.048 32.350 1.00 48.34 92 LEU A N 1
ATOM 700 C CA . LEU A 1 92 ? 18.320 0.655 33.630 1.00 48.34 92 LEU A CA 1
ATOM 701 C C . LEU A 1 92 ? 17.422 -0.229 34.503 1.00 48.34 92 LEU A C 1
ATOM 703 O O . LEU A 1 92 ? 16.268 -0.447 34.119 1.00 48.34 92 LEU A O 1
ATOM 707 N N . PRO A 1 93 ? 17.923 -0.806 35.608 1.00 42.19 93 PRO A N 1
ATOM 708 C CA . PRO A 1 93 ? 17.057 -1.522 36.518 1.00 42.19 93 PRO A CA 1
ATOM 709 C C . PRO A 1 93 ? 16.078 -0.501 37.094 1.00 42.19 93 PRO A C 1
ATOM 711 O O . PRO A 1 93 ? 16.452 0.609 37.479 1.00 42.19 93 PRO A O 1
ATOM 714 N N . ALA A 1 94 ? 14.810 -0.883 37.157 1.00 48.44 94 ALA A N 1
ATOM 715 C CA . ALA A 1 94 ? 13.894 -0.298 38.112 1.00 48.44 94 ALA A CA 1
ATOM 716 C C . ALA A 1 94 ? 14.460 -0.589 39.506 1.00 48.44 94 ALA A C 1
ATOM 718 O O . ALA A 1 94 ? 14.183 -1.658 40.018 1.00 48.44 94 ALA A O 1
ATOM 719 N N . LEU A 1 95 ? 15.331 0.272 40.045 1.00 54.56 95 LEU A N 1
ATOM 720 C CA . LEU A 1 95 ? 15.846 0.253 41.423 1.00 54.56 95 LEU A CA 1
ATOM 721 C C . LEU A 1 95 ? 16.774 1.467 41.633 1.00 54.56 95 LEU A C 1
ATOM 723 O O . LEU A 1 95 ? 17.989 1.330 41.720 1.00 54.56 95 LEU A O 1
ATOM 727 N N . LEU A 1 96 ? 16.198 2.668 41.715 1.00 51.06 96 LEU A N 1
ATOM 728 C CA . LEU A 1 96 ? 16.662 3.671 42.678 1.00 51.06 96 LEU A CA 1
ATOM 729 C C . LEU A 1 96 ? 15.567 4.723 42.885 1.00 51.06 96 LEU A C 1
ATOM 731 O O . LEU A 1 96 ? 15.546 5.774 42.251 1.00 51.06 96 LEU A O 1
ATOM 735 N N . SER A 1 97 ? 14.653 4.426 43.803 1.00 46.91 97 SER A N 1
ATOM 736 C CA . SER A 1 97 ? 14.059 5.474 44.627 1.00 46.91 97 SER A CA 1
ATOM 737 C C . SER A 1 97 ? 15.086 5.850 45.696 1.00 46.91 97 SER A C 1
ATOM 739 O O . SER A 1 97 ? 15.286 5.058 46.616 1.00 46.91 97 SER A O 1
ATOM 741 N N . PRO A 1 98 ? 15.708 7.036 45.664 1.00 46.62 98 PRO A N 1
ATOM 742 C CA . PRO A 1 98 ? 16.063 7.707 46.894 1.00 46.62 98 PRO A CA 1
ATOM 743 C C . PRO A 1 98 ? 14.844 8.509 47.356 1.00 46.62 98 PRO A C 1
ATOM 745 O O . PRO A 1 98 ? 14.276 9.318 46.617 1.00 46.62 98 PRO A O 1
ATOM 748 N N . ALA A 1 99 ? 14.419 8.232 48.585 1.00 51.59 99 ALA A N 1
ATOM 749 C CA . ALA A 1 99 ? 13.450 9.023 49.323 1.00 51.59 99 ALA A CA 1
ATOM 750 C C . ALA A 1 99 ? 13.739 10.525 49.158 1.00 51.59 99 ALA A C 1
ATOM 752 O O . ALA A 1 99 ? 14.871 10.968 49.344 1.00 51.59 99 ALA A O 1
ATOM 753 N N . ARG A 1 100 ? 12.711 11.307 48.806 1.00 43.81 100 ARG A N 1
ATOM 754 C CA . ARG A 1 100 ? 12.770 12.775 48.819 1.00 43.81 100 ARG A CA 1
ATOM 755 C C . ARG A 1 100 ? 12.979 13.216 50.275 1.00 43.81 100 ARG A C 1
ATOM 757 O O . ARG A 1 100 ? 12.070 12.972 51.071 1.00 43.81 100 ARG A O 1
ATOM 764 N N . PRO A 1 101 ? 14.098 13.858 50.660 1.00 49.28 101 PRO A N 1
ATOM 765 C CA . PRO A 1 101 ? 14.124 14.563 51.928 1.00 49.28 101 PRO A CA 1
ATOM 766 C C . PRO A 1 101 ? 13.165 15.755 51.846 1.00 49.28 101 PRO A C 1
ATOM 768 O O . PRO A 1 101 ? 13.057 16.441 50.825 1.00 49.28 101 PRO A O 1
ATOM 771 N N . ALA A 1 102 ? 12.420 15.947 52.926 1.00 53.09 102 ALA A N 1
ATOM 772 C CA . ALA A 1 102 ? 11.508 17.056 53.109 1.00 53.09 102 ALA A CA 1
ATOM 773 C C . ALA A 1 102 ? 12.256 18.401 53.125 1.00 53.09 102 ALA A C 1
ATOM 775 O O . ALA A 1 102 ? 13.314 18.519 53.734 1.00 53.09 102 ALA A O 1
ATOM 776 N N . GLY A 1 103 ? 11.629 19.424 52.540 1.00 48.69 103 GLY A N 1
ATOM 777 C CA . GLY A 1 103 ? 11.801 20.811 52.973 1.00 48.69 103 GLY A CA 1
ATOM 778 C C . GLY A 1 103 ? 12.831 21.651 52.220 1.00 48.69 103 GLY A C 1
ATOM 779 O O . GLY A 1 103 ? 14.021 21.617 52.501 1.00 48.69 103 GLY A O 1
ATOM 780 N N . SER A 1 104 ? 12.3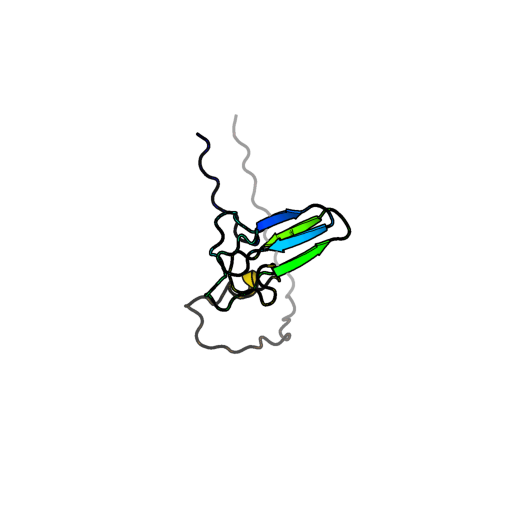45 22.524 51.342 1.00 50.19 104 SER A N 1
ATOM 781 C CA . SER A 1 104 ? 12.492 23.984 51.493 1.00 50.19 104 SER A CA 1
ATOM 782 C C . SER A 1 104 ? 11.800 24.673 50.316 1.00 50.19 104 SER A C 1
ATOM 784 O O . SER A 1 104 ? 12.057 24.382 49.151 1.00 50.19 104 SER A O 1
ATOM 786 N N . GLY A 1 105 ? 10.827 25.523 50.639 1.00 54.19 105 GLY A N 1
ATOM 787 C CA . GLY A 1 105 ? 10.005 26.222 49.663 1.00 54.19 105 GLY A CA 1
ATOM 788 C C . GLY A 1 105 ? 10.805 27.211 48.821 1.00 54.19 105 GLY A C 1
ATOM 789 O O . GLY A 1 105 ? 11.720 27.876 49.303 1.00 54.19 105 GLY A O 1
ATOM 790 N N . HIS A 1 106 ? 10.396 27.341 47.565 1.00 45.94 106 HIS A N 1
ATOM 791 C CA . HIS A 1 106 ? 10.655 28.526 46.762 1.00 45.94 106 HIS A CA 1
ATOM 792 C C . HIS A 1 106 ? 9.297 29.093 46.325 1.00 45.94 106 HIS A C 1
ATOM 794 O O . HIS A 1 106 ? 8.488 28.342 45.774 1.00 45.94 106 HIS A O 1
ATOM 800 N N . PRO A 1 107 ? 8.996 30.367 46.629 1.00 60.94 107 PRO A N 1
ATOM 801 C CA . PRO A 1 107 ? 7.713 30.978 46.298 1.00 60.94 107 PRO A CA 1
ATOM 802 C C . PRO A 1 107 ? 7.562 31.207 44.780 1.00 60.94 107 PRO A C 1
ATOM 804 O O . PRO A 1 107 ? 8.563 31.280 44.063 1.00 60.94 107 PRO A O 1
ATOM 807 N N . PRO A 1 108 ? 6.318 31.326 44.275 1.00 59.88 108 PRO A N 1
ATOM 808 C CA . PRO A 1 108 ? 6.054 31.543 42.855 1.00 59.88 108 PRO A CA 1
ATOM 809 C C . PRO A 1 108 ? 6.542 32.924 42.373 1.00 59.88 108 PRO A C 1
ATOM 811 O O . PRO A 1 108 ? 6.599 33.872 43.162 1.00 59.88 108 PRO A O 1
ATOM 814 N N . PRO A 1 109 ? 6.863 33.069 41.073 1.00 54.16 109 PRO A N 1
ATOM 815 C CA . PRO A 1 109 ? 7.327 34.333 40.513 1.00 54.16 109 PRO A CA 1
ATOM 816 C C . PRO A 1 109 ? 6.221 35.398 40.545 1.00 54.16 109 PRO A C 1
ATOM 818 O O . PRO A 1 109 ? 5.106 35.186 40.067 1.00 54.16 109 PRO A O 1
ATOM 821 N N . GLN A 1 110 ? 6.558 36.562 41.106 1.00 64.44 110 GLN A N 1
ATOM 822 C CA . GLN A 1 110 ? 5.718 37.760 41.144 1.00 64.44 110 GLN A CA 1
ATOM 823 C C . GLN A 1 110 ? 5.378 38.215 39.716 1.00 64.44 110 GLN A C 1
ATOM 825 O O . GLN A 1 110 ? 6.261 38.532 38.915 1.00 64.44 110 GLN A O 1
ATOM 830 N N . ARG A 1 111 ? 4.082 38.262 39.399 1.00 61.12 111 ARG A N 1
ATOM 831 C CA . ARG A 1 111 ? 3.545 38.823 38.156 1.00 61.12 111 ARG A CA 1
ATOM 832 C C . ARG A 1 111 ? 3.595 40.347 38.265 1.00 61.12 111 ARG A C 1
ATOM 834 O O . ARG A 1 111 ? 2.852 40.928 39.047 1.00 61.12 111 ARG A O 1
ATOM 841 N N . GLN A 1 112 ? 4.466 40.993 37.497 1.00 64.25 112 GLN A N 1
ATOM 842 C CA . GLN A 1 112 ? 4.476 42.453 37.397 1.00 64.25 112 GLN A CA 1
ATOM 843 C C . GLN A 1 112 ? 3.237 42.911 36.613 1.00 64.25 112 GLN A C 1
ATOM 845 O O . GLN A 1 112 ? 2.999 42.467 35.488 1.00 64.25 112 GLN A O 1
ATOM 850 N N . SER A 1 113 ? 2.421 43.761 37.234 1.00 65.00 113 SER A N 1
ATOM 851 C CA . SER A 1 113 ? 1.321 44.477 36.583 1.00 65.00 113 SER A CA 1
ATOM 852 C C . SER A 1 113 ? 1.881 45.590 35.690 1.00 65.00 113 SER A C 1
ATOM 854 O O . SER A 1 113 ? 2.829 46.256 36.108 1.00 65.00 113 SER A O 1
ATOM 856 N N . PRO A 1 114 ? 1.319 45.847 34.497 1.00 67.12 114 PRO A N 1
ATOM 857 C CA . PRO A 1 114 ? 1.699 47.017 33.719 1.00 67.12 114 PRO A CA 1
ATOM 858 C C . PRO A 1 114 ? 1.173 48.292 34.391 1.00 67.12 114 PRO A C 1
ATOM 860 O O . PRO A 1 114 ? 0.029 48.347 34.847 1.00 67.12 114 PRO A O 1
ATOM 863 N N . GLY A 1 115 ? 2.047 49.292 34.481 1.00 62.72 115 GLY A N 1
ATOM 864 C CA . GLY A 1 115 ? 1.731 50.626 34.970 1.00 62.72 115 GLY A CA 1
ATOM 865 C C . GLY A 1 115 ? 0.840 51.412 34.004 1.00 62.72 115 GLY A C 1
ATOM 866 O O . GLY A 1 115 ? 0.907 51.223 32.794 1.00 62.72 115 GLY A O 1
ATOM 867 N N . ARG A 1 116 ? 0.016 52.238 34.651 1.00 58.31 116 ARG A N 1
ATOM 868 C CA . ARG A 1 116 ? -0.794 53.400 34.252 1.00 58.31 116 ARG A CA 1
ATOM 869 C C . ARG A 1 116 ? -0.659 53.970 32.839 1.00 58.31 116 ARG A C 1
ATOM 871 O O . ARG A 1 116 ? 0.481 54.254 32.422 1.00 58.31 116 ARG A O 1
#

Foldseek 3Di:
DDDPDPDDPFWDKDKDAAAKFWFDQPPQDPVPGGDPPSCPPVPDDTDIDGGRGIDIFTADPPNQDPNPRGDDPSSVVPPDDDPPDPDDDDDPDPDDDDDDDDDDDDDDDDDDDDDD